Protein AF-A0AAJ0XIG9-F1 (afdb_monomer_lite)

Secondary structure (DSSP, 8-state):
-HHHHHHHHHHHHHHHHHIIIII--TT-----HHHHHHHHHHHHHHHHHHHH----S-HHHHHHHHH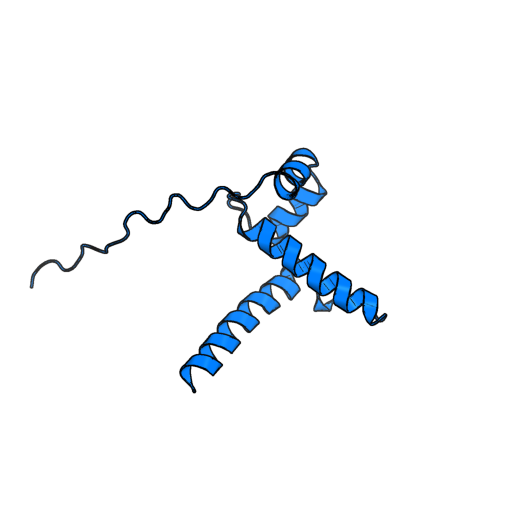H-HHHHHHHHHSPPPP---------------

Sequence (98 aa):
FAHAVRGHWGVENGLHWTLDIAFREDECRVRQPVARENLAVLRHLALSRLKNDDTKVGLQNKRLKAACNEDYLTKLLFEWPKSDEKTKSSGNANISKA

pLDDT: mean 80.72, std 16.69, range [36.41, 94.56]

Foldseek 3Di:
DVVVVVVVCVVVVVVVVCCCPQVVLVVDPDPDPVVNVVVVVVSVVLQVLLVLDPDPDDSNVLVVCLVVDVVSVCCSPPPDRDDPPPPDDDPPPDPDDD

Radius of gyration: 18.3 Å; chains: 1; bounding box: 37×59×31 Å

Structure (mmCIF, N/CA/C/O backbone):
data_AF-A0AAJ0XIG9-F1
#
_entry.id   AF-A0AAJ0XIG9-F1
#
loop_
_atom_site.group_PDB
_atom_site.id
_atom_site.type_s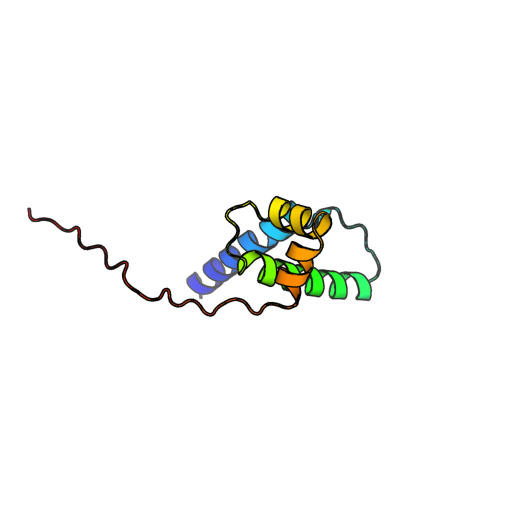ymbol
_atom_site.label_atom_id
_atom_site.label_alt_id
_atom_site.label_comp_id
_atom_site.label_asym_id
_atom_site.label_entity_id
_atom_site.label_seq_id
_atom_site.pdbx_PDB_ins_code
_atom_site.Cartn_x
_atom_site.Cartn_y
_atom_site.Cartn_z
_atom_site.occupancy
_atom_site.B_iso_or_equiv
_atom_site.auth_seq_id
_atom_site.auth_comp_id
_atom_site.auth_asym_id
_atom_site.auth_atom_id
_atom_site.pdbx_PDB_model_num
ATOM 1 N N . PHE A 1 1 ? 15.322 20.164 -15.075 1.00 69.50 1 PHE A N 1
ATOM 2 C CA . PHE A 1 1 ? 15.750 18.748 -15.084 1.00 69.50 1 PHE A CA 1
ATOM 3 C C . PHE A 1 1 ? 15.964 18.187 -13.671 1.00 69.50 1 PHE A C 1
ATOM 5 O O . PHE A 1 1 ? 15.155 17.380 -13.239 1.00 69.50 1 PHE A O 1
ATOM 12 N N . ALA A 1 2 ? 16.945 18.668 -12.892 1.00 76.75 2 ALA A N 1
ATOM 13 C CA . ALA A 1 2 ? 17.261 18.117 -11.559 1.00 76.75 2 ALA A CA 1
ATOM 14 C C . ALA A 1 2 ? 16.106 18.147 -10.527 1.00 76.75 2 ALA A C 1
ATOM 16 O O . ALA A 1 2 ? 15.993 17.245 -9.702 1.00 76.75 2 ALA A O 1
ATOM 17 N N . HIS A 1 3 ? 15.225 19.153 -10.575 1.00 79.56 3 HIS A N 1
ATOM 18 C CA . HIS A 1 3 ? 14.057 19.237 -9.686 1.00 79.56 3 HIS A CA 1
ATOM 19 C C . HIS A 1 3 ? 12.985 18.181 -10.006 1.00 79.56 3 HIS A C 1
ATOM 21 O O . HIS A 1 3 ? 12.396 17.606 -9.098 1.00 79.56 3 HIS A O 1
ATOM 27 N N . ALA A 1 4 ? 12.765 17.891 -11.293 1.00 80.56 4 ALA A N 1
ATOM 28 C CA . ALA A 1 4 ? 11.790 16.895 -11.735 1.00 80.56 4 ALA A CA 1
ATOM 29 C C . ALA A 1 4 ? 12.224 15.476 -11.342 1.00 80.56 4 ALA A C 1
ATOM 31 O O . ALA A 1 4 ? 11.418 14.719 -10.816 1.00 80.56 4 ALA A O 1
ATOM 32 N N . VAL A 1 5 ? 13.513 15.154 -11.505 1.00 78.81 5 VAL A N 1
ATOM 33 C CA . VAL A 1 5 ? 14.080 13.859 -11.092 1.00 78.81 5 VAL A CA 1
ATOM 34 C C . VAL A 1 5 ? 13.936 13.658 -9.581 1.00 78.81 5 VAL A C 1
ATOM 36 O O . VAL A 1 5 ? 13.452 12.620 -9.148 1.00 78.81 5 VAL A O 1
ATOM 39 N N . ARG A 1 6 ? 14.274 14.666 -8.762 1.00 79.69 6 ARG A N 1
ATOM 40 C CA . ARG A 1 6 ? 14.098 14.584 -7.299 1.00 79.69 6 ARG A CA 1
ATOM 41 C C . ARG A 1 6 ? 12.634 14.447 -6.877 1.00 79.69 6 ARG A C 1
ATOM 43 O O . ARG A 1 6 ? 12.344 13.688 -5.959 1.00 79.69 6 ARG A O 1
ATOM 50 N N . GLY A 1 7 ? 11.723 15.157 -7.545 1.00 80.38 7 GLY A N 1
ATOM 51 C CA . GLY A 1 7 ? 10.285 15.030 -7.297 1.00 80.38 7 GLY A CA 1
ATOM 52 C C . GLY A 1 7 ? 9.762 13.632 -7.630 1.00 80.38 7 GLY A C 1
ATOM 53 O O . GLY A 1 7 ? 9.036 13.048 -6.833 1.00 80.38 7 GLY A O 1
ATOM 54 N N . HIS A 1 8 ? 10.191 13.071 -8.762 1.00 76.69 8 HIS A N 1
ATOM 55 C CA . HIS A 1 8 ? 9.838 11.716 -9.177 1.00 76.69 8 HIS A CA 1
ATOM 56 C C . HIS A 1 8 ? 10.297 10.662 -8.158 1.00 76.69 8 HIS A C 1
ATOM 58 O O . HIS A 1 8 ? 9.465 9.894 -7.681 1.00 76.69 8 HIS A O 1
ATOM 64 N N . TRP A 1 9 ? 11.562 10.711 -7.721 1.00 81.44 9 TRP A N 1
ATOM 65 C CA . TRP A 1 9 ? 12.074 9.814 -6.677 1.00 81.44 9 TRP A CA 1
ATOM 66 C C . TRP A 1 9 ? 11.314 9.942 -5.357 1.00 81.44 9 TRP A C 1
ATOM 68 O O . TRP A 1 9 ? 11.070 8.939 -4.698 1.00 81.44 9 TRP A O 1
ATOM 78 N N . GLY A 1 10 ? 10.909 11.156 -4.971 1.00 76.56 10 GLY A N 1
ATOM 79 C CA . GLY A 1 10 ? 10.120 11.368 -3.756 1.00 76.56 10 GLY A CA 1
ATOM 80 C C . GLY A 1 10 ? 8.739 10.707 -3.811 1.00 76.56 10 GLY A C 1
ATOM 81 O O . GLY A 1 10 ? 8.303 10.106 -2.828 1.00 76.56 10 GLY A O 1
ATOM 82 N N . VAL A 1 11 ? 8.062 10.785 -4.961 1.00 74.00 11 VAL A N 1
ATOM 83 C CA . VAL A 1 11 ? 6.754 10.144 -5.172 1.00 74.00 11 VAL A CA 1
ATOM 84 C C . VAL A 1 11 ? 6.888 8.623 -5.166 1.00 74.00 11 VAL A C 1
ATOM 86 O O . VAL A 1 11 ? 6.102 7.941 -4.506 1.00 74.00 11 VAL A O 1
ATOM 89 N N . GLU A 1 12 ? 7.898 8.100 -5.859 1.00 75.19 12 GLU A N 1
ATOM 90 C CA . GLU A 1 12 ? 8.119 6.661 -5.987 1.00 75.19 12 GLU A CA 1
ATOM 91 C C . GLU A 1 12 ? 8.548 6.022 -4.663 1.00 75.19 12 GLU A C 1
ATOM 93 O O . GLU A 1 12 ? 7.957 5.024 -4.257 1.00 75.19 12 GLU A O 1
ATOM 98 N N . ASN A 1 13 ? 9.458 6.656 -3.911 1.00 77.19 13 ASN A N 1
ATOM 99 C CA . ASN A 1 13 ? 9.873 6.162 -2.593 1.00 77.19 13 ASN A CA 1
ATOM 100 C C . ASN A 1 13 ? 8.695 6.033 -1.622 1.00 77.19 13 ASN A C 1
ATOM 102 O O . ASN A 1 13 ? 8.579 5.040 -0.908 1.00 77.19 13 ASN A O 1
ATOM 106 N N . GLY A 1 14 ? 7.822 7.044 -1.568 1.00 79.88 14 GLY A N 1
ATOM 107 C CA . GLY A 1 14 ? 6.678 7.026 -0.656 1.00 79.88 14 GLY A CA 1
ATOM 108 C C . GLY A 1 14 ? 5.634 5.979 -1.049 1.00 79.88 14 GLY A C 1
ATOM 109 O O . GLY A 1 14 ? 5.043 5.327 -0.183 1.00 79.88 14 GLY A O 1
ATOM 110 N N . LEU A 1 15 ? 5.407 5.810 -2.353 1.00 84.62 15 LEU A N 1
ATOM 111 C CA . LEU A 1 15 ? 4.502 4.802 -2.893 1.00 84.62 15 LEU A CA 1
ATOM 112 C C . LEU A 1 15 ? 5.016 3.386 -2.614 1.00 84.62 15 LEU A C 1
ATOM 114 O O . LEU A 1 15 ? 4.259 2.584 -2.068 1.00 84.62 15 LEU A O 1
ATOM 118 N N . HIS A 1 16 ? 6.287 3.119 -2.920 1.00 83.38 16 HIS A N 1
ATOM 119 C CA . HIS A 1 16 ? 6.923 1.814 -2.747 1.00 83.38 16 HIS A CA 1
ATOM 120 C C . HIS A 1 16 ? 6.960 1.397 -1.276 1.00 83.38 16 HIS A C 1
ATOM 122 O O . HIS A 1 16 ? 6.364 0.384 -0.935 1.00 83.38 16 HIS A O 1
ATOM 128 N N . TRP A 1 17 ? 7.448 2.258 -0.372 1.00 86.25 17 TRP A N 1
ATOM 129 C CA . TRP A 1 17 ? 7.442 1.975 1.072 1.00 86.25 17 TRP A CA 1
ATOM 130 C C . TRP A 1 17 ? 6.048 1.601 1.596 1.00 86.25 17 TRP A C 1
ATOM 132 O O . TRP A 1 17 ? 5.879 0.713 2.435 1.00 86.25 17 TRP A O 1
ATOM 142 N N . THR A 1 18 ? 5.016 2.271 1.076 1.00 86.88 18 THR A N 1
ATOM 143 C CA . THR A 1 18 ? 3.631 1.977 1.446 1.00 86.88 18 THR A CA 1
ATOM 144 C C . THR A 1 18 ? 3.173 0.614 0.916 1.00 86.88 18 THR A C 1
ATOM 146 O O . THR A 1 18 ? 2.468 -0.108 1.624 1.00 86.88 18 THR A O 1
ATOM 149 N N . LEU A 1 19 ? 3.543 0.252 -0.313 1.00 87.25 19 LEU A N 1
ATOM 150 C CA . LEU A 1 19 ? 3.259 -1.055 -0.908 1.00 87.25 19 LEU A CA 1
ATOM 151 C C . LEU A 1 19 ? 4.001 -2.186 -0.185 1.00 87.25 19 LEU A C 1
ATOM 153 O O . LEU A 1 19 ? 3.383 -3.204 0.147 1.00 87.25 19 LEU A O 1
ATOM 157 N N . ASP A 1 20 ? 5.268 -1.982 0.152 1.00 86.12 20 ASP A N 1
ATOM 158 C CA . ASP A 1 20 ? 6.095 -2.981 0.824 1.00 86.12 20 ASP A CA 1
ATOM 159 C C . ASP A 1 20 ? 5.541 -3.289 2.212 1.00 86.12 20 ASP A C 1
ATOM 161 O O . ASP A 1 20 ? 5.317 -4.447 2.555 1.00 86.12 20 ASP A O 1
ATOM 165 N N . ILE A 1 21 ? 5.198 -2.259 2.992 1.00 85.69 21 ILE A N 1
ATOM 166 C CA . ILE A 1 21 ? 4.737 -2.455 4.371 1.00 85.69 21 ILE A CA 1
ATOM 167 C C . ILE A 1 21 ? 3.253 -2.817 4.436 1.00 85.69 21 ILE A C 1
ATOM 169 O O . ILE A 1 21 ? 2.866 -3.777 5.106 1.00 85.69 21 ILE A O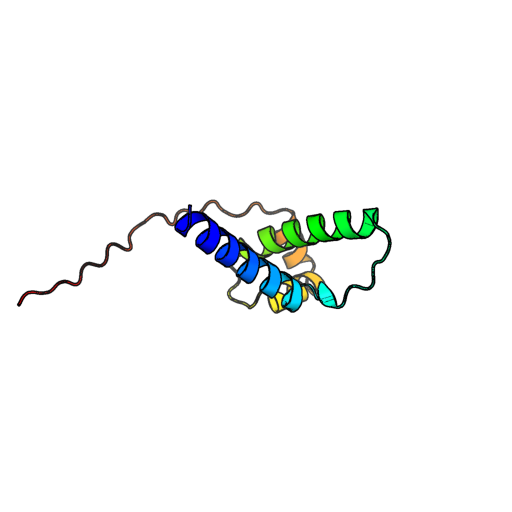 1
ATOM 173 N N . ALA A 1 22 ? 2.382 -2.060 3.766 1.00 85.94 22 ALA A N 1
ATOM 174 C CA . ALA A 1 22 ? 0.942 -2.256 3.922 1.00 85.94 22 ALA A CA 1
ATOM 175 C C . ALA A 1 22 ? 0.404 -3.407 3.064 1.00 85.94 22 ALA A C 1
ATOM 177 O O . ALA A 1 22 ? -0.577 -4.041 3.462 1.00 85.94 22 ALA A O 1
ATOM 178 N N . PHE A 1 23 ? 1.025 -3.693 1.913 1.00 86.69 23 PHE A N 1
ATOM 179 C CA . PHE A 1 23 ? 0.596 -4.748 0.990 1.00 86.69 23 PHE A CA 1
ATOM 180 C C . PHE A 1 23 ? 1.536 -5.956 0.939 1.00 86.69 23 PHE A C 1
ATOM 182 O O . PHE A 1 23 ? 1.125 -6.969 0.365 1.00 86.69 23 PHE A O 1
ATOM 189 N N . ARG A 1 24 ? 2.706 -5.903 1.597 1.00 87.00 24 ARG A N 1
ATOM 190 C CA . ARG A 1 24 ? 3.711 -6.984 1.607 1.00 87.00 24 ARG A CA 1
ATOM 191 C C . ARG A 1 24 ? 4.111 -7.370 0.187 1.00 87.00 24 ARG A C 1
ATOM 193 O O . ARG A 1 24 ? 4.129 -8.547 -0.173 1.00 87.00 24 ARG A O 1
ATOM 200 N N . GLU A 1 25 ? 4.332 -6.351 -0.642 1.00 86.00 25 GLU A N 1
ATOM 201 C CA . GLU A 1 25 ? 4.678 -6.517 -2.052 1.00 86.00 25 GLU A CA 1
ATOM 202 C C . GLU A 1 25 ? 5.970 -7.324 -2.230 1.00 86.00 25 GLU A C 1
ATOM 204 O O . GLU A 1 25 ? 5.930 -8.323 -2.948 1.00 86.00 25 GLU A O 1
ATOM 209 N N . ASP A 1 26 ? 7.035 -6.991 -1.495 1.00 85.62 26 ASP A N 1
ATOM 210 C CA . ASP A 1 26 ? 8.318 -7.716 -1.509 1.00 85.62 26 ASP A CA 1
ATOM 211 C C . ASP A 1 26 ? 8.203 -9.196 -1.123 1.00 85.62 26 ASP A C 1
ATOM 213 O O . ASP A 1 26 ? 8.904 -10.064 -1.645 1.00 85.62 26 ASP A O 1
ATOM 217 N N . GLU A 1 27 ? 7.288 -9.518 -0.209 1.00 87.88 27 GLU A N 1
ATOM 218 C CA . GLU A 1 27 ? 7.078 -10.893 0.244 1.00 87.88 27 GLU A CA 1
ATOM 219 C C . GLU A 1 27 ? 6.222 -11.715 -0.737 1.00 87.88 27 GLU A C 1
ATOM 221 O O . GLU A 1 27 ? 6.063 -12.932 -0.581 1.00 87.88 27 GLU A O 1
ATOM 226 N N . CYS A 1 28 ? 5.647 -11.074 -1.758 1.00 87.62 28 CYS A N 1
ATOM 227 C CA . CYS A 1 28 ? 4.761 -11.716 -2.713 1.00 87.62 28 CYS A CA 1
ATOM 228 C C . CYS A 1 28 ? 5.539 -12.630 -3.670 1.00 87.62 28 CYS A C 1
ATOM 230 O O . CYS A 1 28 ? 6.219 -12.191 -4.592 1.00 87.62 28 CYS A O 1
ATOM 232 N N . ARG A 1 29 ? 5.376 -13.947 -3.510 1.00 90.31 29 ARG A N 1
ATOM 233 C CA . ARG A 1 29 ? 6.084 -14.968 -4.309 1.00 90.31 29 ARG A CA 1
ATOM 234 C C . ARG A 1 29 ? 5.446 -15.263 -5.672 1.00 90.31 29 ARG A C 1
ATOM 236 O O . ARG A 1 29 ? 5.672 -16.335 -6.233 1.00 90.31 29 ARG A O 1
ATOM 243 N N . VAL A 1 30 ? 4.626 -14.359 -6.207 1.00 91.25 30 VAL A N 1
ATOM 244 C CA . VAL A 1 30 ? 3.957 -14.564 -7.498 1.00 91.25 30 VAL A CA 1
ATOM 245 C C . VAL A 1 30 ? 4.980 -14.440 -8.624 1.00 91.25 30 VAL A C 1
ATOM 247 O O . VAL A 1 30 ? 5.554 -13.381 -8.848 1.00 91.25 30 VAL A O 1
ATOM 250 N N . ARG A 1 31 ? 5.220 -15.546 -9.336 1.00 90.81 31 ARG A N 1
ATOM 251 C CA . ARG A 1 31 ? 6.225 -15.630 -10.415 1.00 90.81 31 ARG A CA 1
ATOM 252 C C . ARG A 1 31 ? 5.629 -15.566 -11.819 1.00 90.81 31 ARG A C 1
ATOM 254 O O . ARG A 1 31 ? 6.367 -15.411 -12.786 1.00 90.81 31 ARG A O 1
ATOM 261 N N . GLN A 1 32 ? 4.308 -15.672 -11.946 1.00 94.50 32 GLN A N 1
ATOM 262 C CA . GLN A 1 32 ? 3.634 -15.567 -13.237 1.00 94.50 32 GLN A CA 1
ATOM 263 C C . GLN A 1 32 ? 3.594 -14.091 -13.680 1.00 94.50 32 GLN A C 1
ATOM 265 O O . GLN A 1 32 ? 3.132 -13.252 -12.905 1.00 94.50 32 GLN A O 1
ATOM 270 N N . PRO A 1 33 ? 4.051 -13.747 -14.899 1.00 89.06 33 PRO A N 1
ATOM 271 C CA . PRO A 1 33 ? 4.182 -12.355 -15.343 1.00 89.06 33 PRO A CA 1
ATOM 272 C C . PRO A 1 33 ? 2.849 -11.600 -15.326 1.00 89.06 33 PRO A C 1
ATOM 274 O O . PRO A 1 33 ? 2.753 -10.569 -14.671 1.00 89.06 33 PRO A O 1
ATOM 277 N N . VAL A 1 34 ? 1.800 -12.182 -15.912 1.00 93.94 34 VAL A N 1
ATOM 278 C CA . VAL A 1 34 ? 0.455 -11.580 -15.956 1.00 93.94 34 VAL A CA 1
ATOM 279 C C . VAL A 1 34 ? -0.125 -11.367 -14.554 1.00 93.94 34 VAL A C 1
ATOM 281 O O . VAL A 1 34 ? -0.739 -10.346 -14.265 1.00 93.94 34 VAL A O 1
ATOM 284 N N . ALA A 1 35 ? 0.097 -12.313 -13.639 1.00 91.12 35 ALA A N 1
ATOM 285 C CA . ALA A 1 35 ? -0.400 -12.187 -12.274 1.00 91.12 35 ALA A CA 1
ATOM 286 C C . ALA A 1 35 ? 0.313 -11.069 -11.494 1.00 91.12 35 ALA A C 1
ATOM 288 O O . ALA A 1 35 ? -0.328 -10.405 -10.683 1.00 91.12 35 ALA A O 1
ATOM 289 N N . ARG A 1 36 ? 1.611 -10.832 -11.744 1.00 90.38 36 ARG A N 1
ATOM 290 C CA . ARG A 1 36 ? 2.352 -9.715 -11.129 1.00 90.38 36 ARG A CA 1
ATOM 291 C C . ARG A 1 36 ? 1.785 -8.366 -11.560 1.00 90.38 36 ARG A C 1
ATOM 293 O O . ARG A 1 36 ? 1.531 -7.525 -10.705 1.00 90.38 36 ARG A O 1
ATOM 300 N N . GLU A 1 37 ? 1.538 -8.191 -12.855 1.00 91.25 37 GLU A N 1
ATOM 301 C CA . GLU A 1 37 ? 0.957 -6.959 -13.405 1.00 91.25 37 GLU A CA 1
ATOM 302 C C . GLU A 1 37 ? -0.452 -6.712 -12.856 1.00 91.25 37 GLU A C 1
ATOM 304 O O . GLU A 1 37 ? -0.742 -5.631 -12.343 1.00 91.25 37 GLU A O 1
ATOM 309 N N . ASN A 1 38 ? -1.301 -7.743 -12.856 1.00 94.25 38 ASN A N 1
ATOM 310 C CA . ASN A 1 38 ? -2.648 -7.648 -12.296 1.00 94.25 38 ASN A CA 1
ATOM 311 C C . ASN A 1 38 ? -2.621 -7.273 -10.807 1.00 94.25 38 ASN A C 1
ATOM 313 O O . ASN A 1 38 ? -3.392 -6.422 -10.365 1.00 94.25 38 ASN A O 1
ATOM 317 N N . LEU A 1 39 ? -1.721 -7.875 -10.024 1.00 92.44 39 LEU A N 1
ATOM 318 C CA . LEU A 1 39 ? -1.583 -7.557 -8.604 1.00 92.44 39 LEU A CA 1
ATOM 319 C C . LEU A 1 39 ? -1.088 -6.133 -8.369 1.00 92.44 39 LEU A C 1
ATOM 321 O O . LEU A 1 39 ? -1.600 -5.481 -7.461 1.00 92.44 39 LEU A O 1
ATOM 325 N N . ALA A 1 40 ? -0.152 -5.637 -9.176 1.00 90.88 40 ALA A N 1
ATOM 326 C CA . ALA A 1 40 ? 0.302 -4.254 -9.082 1.00 90.88 40 ALA A CA 1
ATOM 327 C C . ALA A 1 40 ? -0.877 -3.285 -9.278 1.00 90.88 40 ALA A C 1
ATOM 329 O O . ALA A 1 40 ? -1.136 -2.436 -8.423 1.00 90.88 40 ALA A O 1
ATOM 330 N N . VAL A 1 41 ? -1.675 -3.478 -10.336 1.00 92.94 41 VAL A N 1
ATOM 331 C CA . VAL A 1 41 ? -2.871 -2.659 -10.605 1.00 92.94 41 VAL A CA 1
ATOM 332 C C . VAL A 1 41 ? -3.868 -2.723 -9.444 1.00 92.94 41 VAL A C 1
ATOM 334 O O . VAL A 1 41 ? -4.342 -1.686 -8.974 1.00 92.94 41 VAL A O 1
ATOM 337 N N . LEU A 1 42 ? -4.157 -3.923 -8.930 1.00 93.31 42 LEU A N 1
ATOM 338 C CA . LEU A 1 42 ? -5.082 -4.106 -7.808 1.00 93.31 42 LEU A CA 1
ATOM 339 C C . LEU A 1 42 ? -4.589 -3.428 -6.524 1.00 93.31 42 LEU A C 1
ATOM 341 O O . LEU A 1 42 ? -5.381 -2.803 -5.817 1.00 93.31 42 LEU A O 1
ATOM 345 N N . ARG A 1 43 ? -3.288 -3.506 -6.223 1.00 93.06 43 ARG A N 1
ATOM 346 C CA . ARG A 1 43 ? -2.696 -2.830 -5.061 1.00 93.06 43 ARG A CA 1
ATOM 347 C C . ARG A 1 43 ? -2.790 -1.315 -5.191 1.00 93.06 43 ARG A C 1
ATOM 349 O O . ARG A 1 43 ? -3.182 -0.659 -4.230 1.00 93.06 43 ARG A O 1
ATOM 356 N N . HIS A 1 44 ? -2.507 -0.758 -6.368 1.00 91.88 44 HIS A N 1
ATOM 357 C CA . HIS A 1 44 ? -2.652 0.679 -6.611 1.00 91.88 44 HIS A CA 1
ATOM 358 C C . HIS A 1 44 ? -4.105 1.151 -6.492 1.00 91.88 44 HIS A C 1
ATOM 360 O O . HIS A 1 44 ? -4.364 2.207 -5.903 1.00 91.88 44 HIS A O 1
ATOM 366 N N . LEU A 1 45 ? -5.060 0.359 -6.990 1.00 92.00 45 LEU A N 1
ATOM 367 C CA . LEU A 1 45 ? -6.487 0.644 -6.850 1.00 92.00 45 LEU A CA 1
ATOM 368 C C . LEU A 1 45 ? -6.906 0.647 -5.373 1.00 92.00 45 LEU A C 1
ATOM 370 O O . LEU A 1 45 ? -7.504 1.615 -4.899 1.00 92.00 45 LEU A O 1
ATOM 374 N N . ALA A 1 46 ? -6.545 -0.403 -4.632 1.00 92.25 46 ALA A N 1
ATOM 375 C CA . ALA A 1 46 ? -6.843 -0.520 -3.209 1.00 92.25 46 ALA A CA 1
ATOM 376 C C . ALA A 1 46 ? -6.185 0.603 -2.393 1.00 92.25 46 ALA A C 1
ATOM 378 O O . ALA A 1 46 ? -6.831 1.210 -1.540 1.00 92.25 46 ALA A O 1
ATOM 379 N N . LEU A 1 47 ? -4.922 0.931 -2.679 1.00 92.00 47 LEU A N 1
ATOM 380 C CA . LEU A 1 47 ? -4.199 2.020 -2.029 1.00 92.00 47 LEU A CA 1
ATOM 381 C C . LEU A 1 47 ? -4.898 3.364 -2.240 1.00 92.00 47 LEU A C 1
ATOM 383 O O . LEU A 1 47 ? -5.080 4.113 -1.282 1.00 92.00 47 LEU A O 1
ATOM 387 N N . SER A 1 48 ? -5.306 3.654 -3.475 1.00 90.38 48 SER A N 1
ATOM 388 C CA . SER A 1 48 ? -6.040 4.878 -3.809 1.00 90.38 48 SER A CA 1
ATOM 389 C C . SER A 1 48 ? -7.336 4.986 -3.006 1.00 90.38 48 SER A C 1
ATOM 391 O O . SER A 1 48 ? -7.639 6.042 -2.454 1.00 90.38 48 SER A O 1
ATOM 393 N N . ARG A 1 49 ? -8.074 3.879 -2.862 1.00 90.81 49 ARG A N 1
ATOM 394 C CA . ARG A 1 49 ? -9.317 3.855 -2.078 1.00 90.81 49 ARG A CA 1
ATOM 395 C C . ARG A 1 49 ? -9.071 4.055 -0.588 1.00 90.81 49 ARG A C 1
ATOM 397 O O . ARG A 1 49 ? -9.712 4.896 0.029 1.00 90.81 49 ARG A O 1
ATOM 404 N N . LEU A 1 50 ? -8.098 3.350 -0.021 1.00 91.12 50 LEU A N 1
ATOM 405 C CA . LEU A 1 50 ? -7.760 3.458 1.399 1.00 91.12 50 LEU A CA 1
ATOM 406 C C . LEU A 1 50 ? -7.175 4.834 1.777 1.00 91.12 50 LEU A C 1
ATOM 408 O O . LEU A 1 50 ? -7.331 5.276 2.921 1.00 91.12 50 LEU A O 1
ATOM 412 N N . LYS A 1 51 ? -6.506 5.517 0.836 1.00 88.69 51 LYS A N 1
ATOM 413 C CA . LYS A 1 51 ? -6.016 6.894 1.017 1.00 88.69 51 LYS A CA 1
ATOM 414 C C . LYS A 1 51 ? -7.146 7.922 1.058 1.00 88.69 51 LYS A C 1
ATOM 416 O O . LYS A 1 51 ? -7.045 8.861 1.837 1.00 88.69 51 LYS A O 1
ATOM 421 N N . ASN A 1 52 ? -8.208 7.716 0.282 1.00 88.69 52 ASN A N 1
ATOM 422 C CA . ASN A 1 52 ? -9.360 8.621 0.235 1.00 88.69 52 ASN A CA 1
ATOM 423 C C . ASN A 1 52 ? -10.400 8.360 1.340 1.00 88.69 52 ASN A C 1
ATOM 425 O O . ASN A 1 52 ? -11.377 9.095 1.455 1.00 88.69 52 ASN A O 1
ATOM 429 N N . ASP A 1 53 ? -10.223 7.313 2.146 1.00 89.31 53 ASP A N 1
ATOM 430 C CA . ASP A 1 53 ? -11.080 7.041 3.298 1.00 89.31 53 ASP A CA 1
ATOM 431 C C . ASP A 1 53 ? -10.710 7.930 4.502 1.00 89.31 53 ASP A C 1
ATOM 433 O O . ASP A 1 53 ? -9.541 8.021 4.882 1.00 89.31 53 ASP A O 1
ATOM 437 N N . ASP A 1 54 ? -11.713 8.506 5.165 1.00 85.88 54 ASP A N 1
ATOM 438 C CA . ASP A 1 54 ? -11.554 9.458 6.282 1.00 85.88 54 ASP A CA 1
ATOM 439 C C . ASP A 1 54 ? -11.201 8.788 7.630 1.00 85.88 54 ASP A C 1
ATOM 441 O O . ASP A 1 54 ? -10.993 9.447 8.650 1.00 85.88 54 ASP A O 1
ATOM 445 N N . THR A 1 55 ? -11.105 7.453 7.688 1.00 87.06 55 THR A N 1
ATOM 446 C CA . THR A 1 55 ? -10.777 6.774 8.949 1.00 87.06 55 THR A CA 1
ATOM 447 C C . THR A 1 55 ? -9.366 7.154 9.411 1.00 87.06 55 THR A C 1
ATOM 449 O O . THR A 1 55 ? -8.380 6.950 8.702 1.00 87.06 55 THR A O 1
ATOM 452 N N . LYS A 1 56 ? -9.233 7.648 10.646 1.00 85.06 56 LYS A N 1
ATOM 453 C CA . LYS A 1 56 ? -7.947 8.050 11.248 1.00 85.06 56 LYS A CA 1
ATOM 454 C C . LYS A 1 56 ? -7.152 6.862 11.802 1.00 85.06 56 LYS A C 1
ATOM 456 O O . LYS A 1 56 ? -6.785 6.839 12.972 1.00 85.06 56 LYS A O 1
ATOM 461 N N . VAL A 1 57 ? -6.912 5.851 10.972 1.00 88.88 57 VAL A N 1
ATOM 462 C CA . VAL A 1 57 ? -6.072 4.690 11.311 1.00 88.88 57 VAL A CA 1
ATOM 463 C C . VAL A 1 57 ? -5.028 4.453 10.224 1.00 88.88 57 VAL A C 1
ATOM 465 O O . VAL A 1 57 ? -5.223 4.840 9.071 1.00 88.88 57 VAL A O 1
ATOM 468 N N . GLY A 1 58 ? -3.910 3.821 10.591 1.00 88.75 58 GLY A N 1
ATOM 469 C CA . GLY A 1 58 ? -2.847 3.478 9.645 1.00 88.75 58 GLY A CA 1
ATOM 470 C C . GLY A 1 58 ? -3.348 2.591 8.501 1.00 88.75 58 GLY A C 1
ATOM 471 O O . GLY A 1 58 ? -4.301 1.828 8.665 1.00 88.75 58 GLY A O 1
ATOM 472 N N . LEU A 1 59 ? -2.695 2.667 7.340 1.00 90.62 59 LEU A N 1
ATOM 473 C CA . LEU A 1 59 ? -3.154 2.010 6.112 1.00 90.62 59 LEU A CA 1
ATOM 474 C C . LEU A 1 59 ? -3.313 0.487 6.259 1.00 90.62 59 LEU A C 1
ATOM 476 O O . LEU A 1 59 ? -4.311 -0.082 5.819 1.00 90.62 59 LEU A O 1
ATOM 480 N N . GLN A 1 60 ? -2.364 -0.162 6.939 1.00 89.50 60 GLN A N 1
ATOM 481 C CA . GLN A 1 60 ? -2.429 -1.591 7.247 1.00 89.50 60 GLN A CA 1
ATOM 482 C C . GLN A 1 60 ? -3.663 -1.937 8.095 1.00 89.50 60 GLN A C 1
ATOM 484 O O . GLN A 1 60 ? -4.336 -2.928 7.818 1.00 89.50 60 GLN A O 1
ATOM 489 N N . ASN A 1 61 ? -4.007 -1.088 9.068 1.00 91.62 61 ASN A N 1
ATOM 490 C CA . 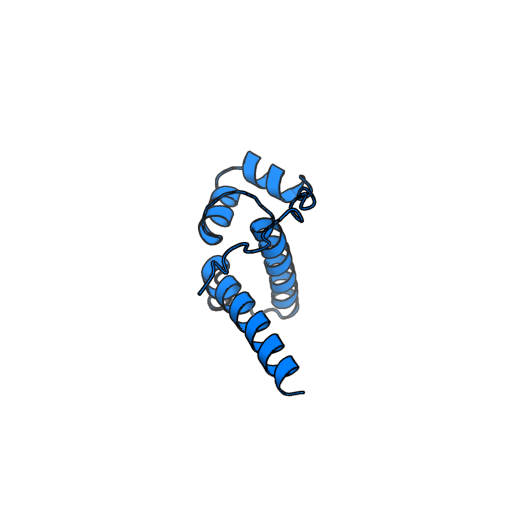ASN A 1 61 ? -5.184 -1.272 9.918 1.00 91.62 61 ASN A CA 1
ATOM 491 C C . ASN A 1 61 ? -6.486 -1.002 9.158 1.00 91.62 61 ASN A C 1
ATOM 493 O O . ASN A 1 61 ? -7.452 -1.726 9.372 1.00 91.62 61 ASN A O 1
ATOM 497 N N . LYS A 1 62 ? -6.522 -0.025 8.236 1.00 92.38 62 LYS A N 1
ATOM 498 C CA . LYS A 1 62 ? -7.673 0.157 7.331 1.00 92.38 62 LYS A CA 1
ATOM 499 C C . LYS A 1 62 ? -7.903 -1.097 6.493 1.00 92.38 62 LYS A C 1
ATOM 501 O O . LYS A 1 62 ? -9.025 -1.585 6.409 1.00 92.38 62 LYS A O 1
ATOM 506 N N . ARG A 1 63 ? -6.832 -1.660 5.926 1.00 93.06 63 ARG A N 1
ATOM 507 C CA . ARG A 1 63 ? -6.903 -2.900 5.144 1.00 93.06 63 ARG A CA 1
ATOM 508 C C . ARG A 1 63 ? -7.395 -4.076 5.987 1.00 93.06 63 ARG A C 1
ATOM 510 O O . ARG A 1 63 ? -8.271 -4.807 5.542 1.00 93.06 63 ARG A O 1
ATOM 517 N N . LEU A 1 64 ? -6.871 -4.242 7.203 1.00 92.25 64 LEU A N 1
ATOM 518 C CA . LEU A 1 64 ? -7.315 -5.301 8.114 1.00 92.25 64 LEU A CA 1
ATOM 519 C C . LEU A 1 64 ? -8.782 -5.112 8.522 1.00 92.25 64 LEU A C 1
ATOM 521 O O . LEU A 1 64 ? -9.546 -6.068 8.526 1.00 92.25 64 LEU A O 1
ATOM 525 N N . LYS A 1 65 ? -9.203 -3.873 8.787 1.00 92.38 65 LYS A N 1
ATOM 526 C CA . LYS A 1 65 ? -10.602 -3.545 9.072 1.00 92.38 65 LYS A CA 1
ATOM 527 C C . LYS A 1 65 ? -11.514 -3.906 7.899 1.00 92.38 65 LYS A C 1
ATOM 529 O O . LYS A 1 65 ? -12.568 -4.476 8.133 1.00 92.38 65 LYS A O 1
ATOM 534 N N . ALA A 1 66 ? -11.097 -3.631 6.664 1.00 92.75 66 ALA A N 1
ATOM 535 C CA . ALA A 1 66 ? -11.824 -4.050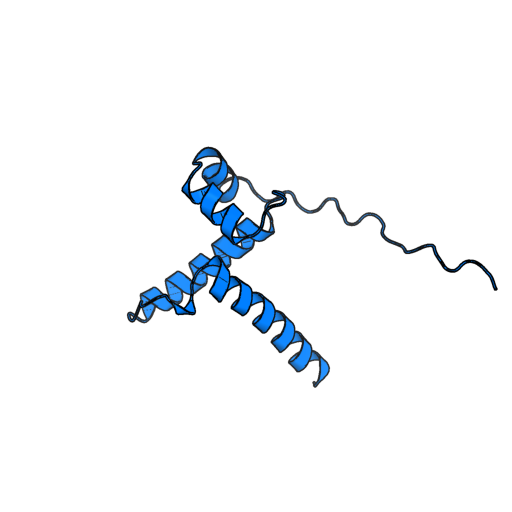 5.464 1.00 92.75 66 ALA A CA 1
ATOM 536 C C . ALA A 1 66 ? -11.864 -5.577 5.298 1.00 92.75 66 ALA A C 1
ATOM 538 O O . ALA A 1 66 ? -12.841 -6.104 4.786 1.00 92.75 66 ALA A O 1
ATOM 539 N N . ALA A 1 67 ? -10.846 -6.299 5.770 1.00 92.50 67 ALA A N 1
ATOM 540 C CA . ALA A 1 67 ? -10.861 -7.761 5.778 1.00 92.50 67 ALA A CA 1
ATOM 541 C C . ALA A 1 67 ? -11.782 -8.353 6.863 1.00 92.50 67 ALA A C 1
ATOM 543 O O . ALA A 1 67 ? -12.300 -9.449 6.683 1.00 92.50 67 ALA A O 1
ATOM 544 N N . CYS A 1 68 ? -11.977 -7.653 7.986 1.00 93.94 68 CYS A N 1
ATOM 545 C CA . CYS A 1 68 ? -12.744 -8.151 9.134 1.00 93.94 68 CYS A CA 1
ATOM 546 C C . CYS A 1 68 ? -14.172 -7.591 9.243 1.00 93.94 68 CYS A C 1
ATOM 548 O O . CYS A 1 68 ? -14.935 -8.067 10.079 1.00 93.94 68 CYS A O 1
ATOM 550 N N . ASN A 1 69 ? -14.530 -6.566 8.468 1.00 94.56 69 ASN A N 1
ATOM 551 C CA . ASN A 1 69 ? -15.838 -5.920 8.526 1.00 94.56 69 ASN A CA 1
ATOM 552 C C . ASN A 1 69 ? -16.364 -5.661 7.108 1.00 94.56 69 ASN A C 1
ATOM 554 O O . ASN A 1 69 ? -15.845 -4.810 6.381 1.00 94.56 69 ASN A O 1
ATOM 558 N N . GLU A 1 70 ? -17.411 -6.398 6.746 1.00 94.31 70 GLU A N 1
ATOM 559 C CA . GLU A 1 70 ? -18.022 -6.363 5.418 1.00 94.31 70 GLU A CA 1
ATOM 560 C C . GLU A 1 70 ? -18.752 -5.042 5.135 1.00 94.31 70 GLU A C 1
ATOM 562 O O . GLU A 1 70 ? -18.664 -4.522 4.023 1.00 94.31 70 GLU A O 1
ATOM 567 N N . ASP A 1 71 ? -19.365 -4.414 6.142 1.00 93.75 71 ASP A N 1
ATOM 568 C CA . ASP A 1 71 ? -19.994 -3.092 5.995 1.00 93.75 71 ASP A CA 1
ATOM 569 C C . ASP A 1 71 ? -18.951 -2.017 5.659 1.00 93.75 71 ASP A C 1
ATOM 571 O O . ASP A 1 71 ? -19.150 -1.155 4.805 1.00 93.75 71 ASP A O 1
ATOM 575 N N . TYR A 1 72 ? -17.786 -2.074 6.306 1.00 92.25 72 TYR A N 1
ATOM 576 C CA . TYR A 1 72 ? -16.688 -1.160 6.004 1.00 92.25 72 TYR A CA 1
ATOM 577 C C . TYR A 1 72 ? -16.081 -1.439 4.622 1.00 92.25 72 TYR A C 1
ATOM 579 O O . TYR A 1 72 ? -15.729 -0.496 3.915 1.00 92.25 72 TYR A O 1
ATOM 587 N N . LEU A 1 73 ? -15.981 -2.705 4.209 1.00 92.50 73 LEU A N 1
ATOM 588 C CA . LEU A 1 73 ? -15.508 -3.074 2.873 1.00 92.50 73 LEU A CA 1
ATOM 589 C C . LEU A 1 73 ? -16.455 -2.579 1.776 1.00 92.50 73 LEU A C 1
ATOM 591 O O . LEU A 1 73 ? -16.009 -1.942 0.823 1.00 92.50 73 LEU A O 1
ATOM 595 N N . THR A 1 74 ? -17.751 -2.855 1.913 1.00 93.50 74 THR A N 1
ATOM 596 C CA . THR A 1 74 ? -18.784 -2.437 0.955 1.00 93.50 74 THR A CA 1
ATOM 597 C C . THR A 1 74 ? -18.831 -0.922 0.833 1.00 93.50 74 THR A C 1
ATOM 599 O O . THR A 1 74 ? -18.805 -0.407 -0.285 1.00 93.50 74 THR A O 1
ATOM 602 N N . LYS A 1 75 ? -18.759 -0.203 1.959 1.00 91.81 75 LYS A N 1
ATOM 603 C CA . LYS A 1 75 ? -18.571 1.249 1.977 1.00 91.81 75 LYS A CA 1
ATOM 604 C C . LYS A 1 75 ? -17.376 1.673 1.121 1.00 91.81 75 LYS A C 1
ATOM 606 O O . LYS A 1 75 ? -17.495 2.524 0.251 1.00 91.81 75 LYS A O 1
ATOM 611 N N . LEU A 1 76 ? -16.217 1.058 1.343 1.00 91.31 76 LEU A N 1
ATOM 612 C CA . LEU A 1 76 ? -14.967 1.441 0.686 1.00 91.31 76 LEU A CA 1
ATOM 613 C C . LEU A 1 76 ? -14.956 1.146 -0.826 1.00 91.31 76 LEU A C 1
ATOM 615 O O . LEU A 1 76 ? -14.270 1.836 -1.584 1.00 91.31 76 LEU A O 1
ATOM 619 N N . LEU A 1 77 ? -15.696 0.122 -1.260 1.00 91.00 77 LEU A N 1
ATOM 620 C CA . LEU A 1 77 ? -15.797 -0.288 -2.661 1.00 91.00 77 LEU A CA 1
ATOM 621 C C . LEU A 1 77 ? -16.865 0.486 -3.439 1.00 91.00 77 LEU A C 1
ATOM 623 O O . LEU A 1 77 ? -16.617 0.861 -4.586 1.00 91.00 77 LEU A O 1
ATOM 627 N N . PHE A 1 78 ? -18.033 0.712 -2.837 1.00 91.31 78 PHE A N 1
ATOM 628 C CA . PHE A 1 78 ? -19.205 1.238 -3.539 1.00 91.31 78 PHE A CA 1
ATOM 629 C C . PHE A 1 78 ? -19.487 2.711 -3.251 1.00 91.31 78 PHE A C 1
ATOM 631 O O . PHE A 1 78 ? -20.088 3.379 -4.093 1.00 91.31 78 PHE A O 1
ATOM 638 N N . GLU A 1 79 ? -19.032 3.258 -2.121 1.00 88.31 79 GLU A N 1
ATOM 639 C CA . GLU A 1 79 ? -19.151 4.694 -1.885 1.00 88.31 79 GLU A CA 1
ATOM 640 C C . GLU A 1 79 ? -18.028 5.445 -2.596 1.00 88.31 79 GLU A C 1
ATOM 642 O O . GLU A 1 79 ? -16.831 5.169 -2.454 1.00 88.31 79 GLU A O 1
ATOM 647 N N . TRP A 1 80 ? -18.425 6.438 -3.386 1.00 83.12 80 TRP A N 1
ATOM 648 C CA . TRP A 1 80 ? -17.467 7.336 -3.999 1.00 83.12 80 TRP A CA 1
ATOM 649 C C . TRP A 1 80 ? -16.864 8.261 -2.930 1.00 83.12 80 TRP A C 1
ATOM 651 O O . TRP A 1 80 ? -17.609 8.794 -2.101 1.00 83.12 80 TRP A O 1
ATOM 661 N N . PRO A 1 81 ? -15.535 8.484 -2.931 1.00 75.38 81 PRO A N 1
ATOM 662 C CA . PRO A 1 81 ? -14.917 9.427 -2.014 1.00 75.38 81 PRO A CA 1
ATOM 663 C C . PRO A 1 81 ? -15.541 10.806 -2.202 1.00 75.38 81 PRO A C 1
ATOM 665 O O . PRO A 1 81 ? -15.622 11.322 -3.319 1.00 75.38 81 PRO A O 1
ATOM 668 N N . LYS A 1 82 ? -16.013 11.397 -1.104 1.00 71.56 82 LYS A N 1
ATOM 669 C CA . LYS A 1 82 ? -16.564 12.750 -1.131 1.00 71.56 82 LYS A CA 1
ATOM 670 C C . LYS A 1 82 ? -15.460 13.680 -1.627 1.00 71.56 82 LYS A C 1
ATOM 672 O O . LYS A 1 82 ? -14.387 13.713 -1.035 1.00 71.56 82 LYS A O 1
ATOM 677 N N . SER A 1 83 ? -15.712 14.374 -2.735 1.00 61.47 83 SER A N 1
ATOM 678 C CA . SER A 1 83 ? -14.801 15.385 -3.269 1.00 61.47 83 SER A CA 1
ATOM 679 C C . SER A 1 83 ? -14.480 16.383 -2.166 1.00 61.47 83 SER A C 1
ATOM 681 O O . SER A 1 83 ? -15.404 16.888 -1.528 1.00 61.47 83 SER A O 1
ATOM 683 N N . ASP A 1 84 ? -13.192 16.629 -1.938 1.00 56.94 84 ASP A N 1
ATOM 684 C CA . ASP A 1 84 ? -12.699 17.521 -0.898 1.00 56.94 84 ASP A CA 1
ATOM 685 C C . ASP A 1 84 ? -13.371 18.901 -0.982 1.00 56.94 84 ASP A C 1
ATOM 687 O O . ASP A 1 84 ? -12.897 19.806 -1.665 1.00 56.94 84 ASP A O 1
ATOM 691 N N . GLU A 1 85 ? -14.413 19.143 -0.188 1.00 49.59 85 GLU A N 1
ATOM 692 C CA . GLU A 1 85 ? -14.833 20.502 0.179 1.00 49.59 85 GLU A CA 1
ATOM 693 C C . GLU A 1 85 ? -13.844 21.121 1.193 1.00 49.59 85 GLU A C 1
ATOM 695 O O . GLU A 1 85 ? -14.225 21.787 2.157 1.00 49.59 85 GLU A O 1
ATOM 700 N N . LYS A 1 86 ? -12.535 20.900 1.000 1.00 45.81 86 LYS A N 1
ATOM 701 C CA . LYS A 1 86 ? -11.451 21.461 1.817 1.00 45.81 86 LYS A CA 1
ATOM 702 C C . LYS A 1 86 ? -10.325 22.069 0.979 1.00 45.81 86 LYS A C 1
ATOM 704 O O . LYS A 1 86 ? -9.153 21.921 1.291 1.00 45.81 86 LYS A O 1
ATOM 709 N N . THR A 1 87 ? -10.677 22.907 0.011 1.00 47.94 87 THR A N 1
ATOM 710 C CA . THR A 1 87 ? -9.913 24.142 -0.242 1.00 47.94 87 THR A CA 1
ATOM 711 C C . THR A 1 87 ? -10.598 25.313 0.456 1.00 47.94 87 THR A C 1
ATOM 713 O O . THR A 1 87 ? -11.194 26.172 -0.186 1.00 47.94 87 THR A O 1
ATOM 716 N N . LYS A 1 88 ? -10.529 25.367 1.792 1.00 39.44 88 LYS A N 1
ATOM 717 C CA . LYS A 1 88 ? -10.767 26.605 2.549 1.00 39.44 88 LYS A CA 1
ATOM 718 C C . LYS A 1 88 ? -9.719 26.760 3.653 1.00 39.44 88 LYS A C 1
ATOM 720 O O . LYS A 1 88 ? -9.748 26.057 4.653 1.00 39.44 88 LYS A O 1
ATOM 725 N N . SER A 1 89 ? -8.841 27.738 3.417 1.00 43.59 89 SER A N 1
ATOM 726 C CA . SER A 1 89 ? -8.024 28.491 4.375 1.00 43.59 89 SER A CA 1
ATOM 727 C C . SER A 1 89 ? -7.046 27.717 5.272 1.00 43.59 89 SER A C 1
ATOM 729 O O . SER A 1 89 ? -7.357 27.338 6.396 1.00 43.59 89 SER A O 1
ATOM 731 N N . SER A 1 90 ? -5.792 27.649 4.828 1.00 38.66 90 SER A N 1
ATOM 732 C CA . SER A 1 90 ? -4.648 27.827 5.728 1.00 38.66 90 SER A CA 1
ATOM 733 C C . SER A 1 90 ? -3.718 28.870 5.105 1.00 38.66 90 SER A C 1
ATOM 735 O O . SER A 1 90 ? -2.655 28.573 4.570 1.00 38.66 90 SER A O 1
ATOM 737 N N . GLY A 1 91 ? -4.185 30.122 5.083 1.00 37.72 91 GLY A N 1
ATOM 738 C CA . GLY A 1 91 ? -3.285 31.265 4.989 1.00 37.72 91 GLY A CA 1
ATOM 739 C C . GLY A 1 91 ? -2.693 31.477 6.377 1.00 37.72 91 GLY A C 1
ATOM 740 O O . GLY A 1 91 ? -3.413 31.867 7.292 1.00 37.72 91 GLY A O 1
ATOM 741 N N . ASN A 1 92 ? -1.410 31.168 6.555 1.00 40.47 92 ASN A N 1
ATOM 742 C CA . ASN A 1 92 ? -0.691 31.444 7.796 1.00 40.47 92 ASN A CA 1
ATOM 743 C C . ASN A 1 92 ? -0.625 32.963 8.027 1.00 40.47 92 ASN A C 1
ATOM 745 O O . ASN A 1 92 ? 0.260 33.641 7.510 1.00 40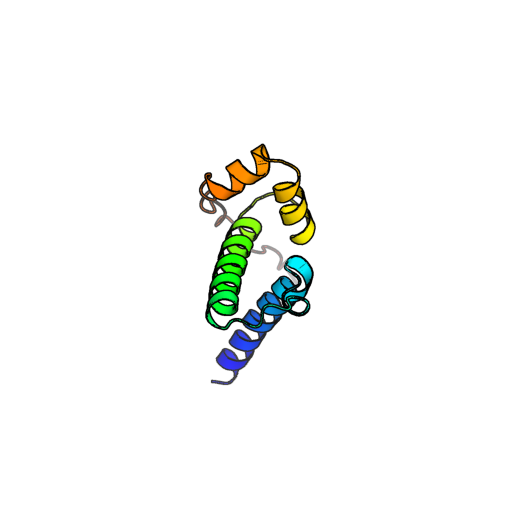.47 92 ASN A O 1
ATOM 749 N N . ALA A 1 93 ? -1.550 33.503 8.818 1.00 50.12 93 ALA A N 1
ATOM 750 C CA . ALA A 1 93 ? -1.422 34.826 9.412 1.00 50.12 93 ALA A CA 1
ATOM 751 C C . ALA A 1 93 ? -0.578 34.698 10.685 1.00 50.12 93 ALA A C 1
ATOM 753 O O . ALA A 1 93 ? -1.133 34.508 11.756 1.00 50.12 93 ALA A O 1
ATOM 754 N N . ASN A 1 94 ? 0.751 34.737 10.555 1.00 50.09 94 ASN A N 1
ATOM 755 C CA . ASN A 1 94 ? 1.679 34.962 11.669 1.00 50.09 94 ASN A CA 1
ATOM 756 C C . ASN A 1 94 ? 3.012 35.517 11.137 1.00 50.09 94 ASN A C 1
ATOM 758 O O . ASN A 1 94 ? 4.021 34.820 11.083 1.00 50.09 94 ASN A O 1
ATOM 762 N N . ILE A 1 95 ? 3.007 36.793 10.749 1.00 45.56 95 ILE A N 1
ATOM 763 C CA . ILE A 1 95 ? 4.191 37.657 10.861 1.00 45.56 95 ILE A CA 1
ATOM 764 C C . ILE A 1 95 ? 3.734 38.874 11.660 1.00 45.56 95 ILE A C 1
ATOM 766 O O . ILE A 1 95 ? 3.289 39.890 11.130 1.00 45.56 95 ILE A O 1
ATOM 770 N N . SER A 1 96 ? 3.745 38.712 12.978 1.00 44.25 96 SER A N 1
ATOM 771 C CA . SER A 1 96 ? 3.662 39.808 13.929 1.00 44.25 96 SER A CA 1
ATOM 772 C C . SER A 1 96 ? 4.979 40.584 13.903 1.00 44.25 96 SER A C 1
ATOM 774 O O . SER A 1 96 ? 6.025 40.015 14.198 1.00 44.25 96 SER A O 1
ATOM 776 N N . LYS A 1 97 ? 4.871 41.861 13.520 1.00 41.00 97 LYS A N 1
ATOM 777 C CA . LYS A 1 97 ? 5.702 43.023 13.886 1.00 41.00 97 LYS A CA 1
ATOM 778 C C . LYS A 1 97 ? 7.010 42.727 14.643 1.00 41.00 97 LYS A C 1
ATOM 780 O O . LYS A 1 97 ? 6.968 42.294 15.793 1.00 41.00 97 LYS A O 1
ATOM 785 N N . ALA A 1 98 ? 8.120 43.138 14.036 1.00 36.41 98 ALA A N 1
ATOM 786 C CA . ALA A 1 98 ? 9.274 43.717 14.717 1.00 36.41 98 ALA A CA 1
ATOM 787 C C . ALA A 1 98 ? 9.552 45.079 14.071 1.00 36.41 98 ALA A C 1
ATOM 789 O O . ALA A 1 98 ? 9.379 45.161 12.831 1.00 36.41 98 ALA A O 1
#

InterPro domains:
  IPR051698 Transposase 11-like [PTHR30298] (1-78)

Organism: Halochromatium salexigens (NCBI:txid49447)